Protein AF-A0A382SEH7-F1 (afdb_monomer)

Sequence (103 aa):
MHPVEQKFKKSINEILSFEKRILVAVSGGPDSVVLLHLLNKHKLEASKITIAIAHLNHLSRGTDSYKDSDFVARLGRSLNIQTFIENIDIGSLSDKRKTSFQE

Foldseek 3Di:
DDPVLVVVVVVCCVVCVPPLEEEQEAALDPVSLVVVVSVLVVPVVDPRHAYAYEYEQQCPPPPVSVVSVVSVVVSCVVSVHHYDYYYHPVVVVVVVDVDDDDD

Structure (mmCIF, N/CA/C/O backbone):
data_AF-A0A382SEH7-F1
#
_entry.id   AF-A0A382SEH7-F1
#
loop_
_atom_site.group_PDB
_atom_site.id
_atom_site.type_symbol
_atom_site.label_atom_id
_atom_site.label_alt_id
_atom_site.label_comp_id
_atom_site.label_asym_id
_atom_site.label_entity_id
_atom_site.label_seq_id
_atom_site.pdbx_PDB_ins_code
_atom_site.Cartn_x
_atom_site.Cartn_y
_atom_site.Cartn_z
_atom_site.occupancy
_atom_site.B_iso_or_equiv
_atom_site.auth_seq_id
_atom_site.auth_comp_id
_atom_site.auth_asym_id
_atom_site.auth_atom_id
_atom_site.pdbx_PDB_model_num
ATOM 1 N N . MET A 1 1 ? 2.788 1.278 22.002 1.00 72.38 1 MET A N 1
ATOM 2 C CA . MET A 1 1 ? 2.457 1.627 20.600 1.00 72.38 1 MET A CA 1
ATOM 3 C C . MET A 1 1 ? 3.423 2.712 20.138 1.00 72.38 1 MET A C 1
ATOM 5 O O . MET A 1 1 ? 3.594 3.678 20.877 1.00 72.38 1 MET A O 1
ATOM 9 N N . HIS A 1 2 ? 4.100 2.548 18.997 1.00 88.44 2 HIS A N 1
ATOM 10 C CA . HIS A 1 2 ? 5.127 3.499 18.532 1.00 88.44 2 HIS A CA 1
ATOM 11 C C . HIS A 1 2 ? 4.522 4.906 18.287 1.00 88.44 2 HIS A C 1
ATOM 13 O O . HIS A 1 2 ? 3.365 4.977 17.866 1.00 88.44 2 HIS A O 1
ATOM 19 N N . PRO A 1 3 ? 5.240 6.029 18.511 1.00 91.69 3 PRO A N 1
ATOM 20 C CA . PRO A 1 3 ? 4.677 7.379 18.345 1.00 91.69 3 PRO A CA 1
ATOM 21 C C . PRO A 1 3 ? 4.073 7.647 16.958 1.00 91.69 3 PRO A C 1
ATOM 23 O O . PRO A 1 3 ? 3.040 8.306 16.845 1.00 91.69 3 PRO A O 1
ATOM 26 N N . VAL A 1 4 ? 4.678 7.085 15.906 1.00 90.12 4 VAL A N 1
ATOM 27 C CA . VAL A 1 4 ? 4.158 7.167 14.527 1.00 90.12 4 VAL A CA 1
ATOM 28 C C . VAL A 1 4 ? 2.794 6.487 14.405 1.00 90.12 4 VAL A C 1
ATOM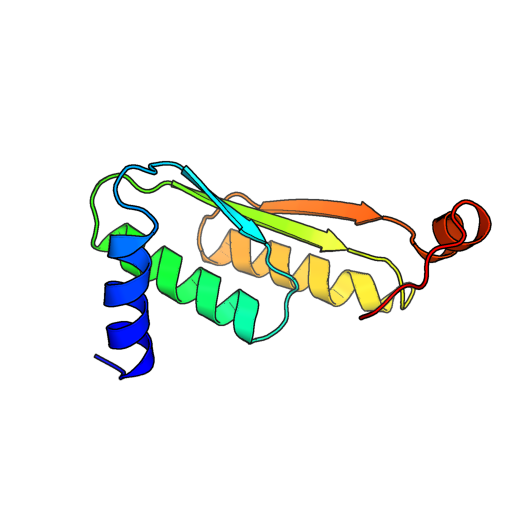 30 O O . VAL A 1 4 ? 1.881 7.061 13.822 1.00 90.12 4 VAL A O 1
ATOM 33 N N . GLU A 1 5 ? 2.614 5.314 15.018 1.00 89.12 5 GLU A N 1
ATOM 34 C CA . GLU A 1 5 ? 1.330 4.603 15.005 1.00 89.12 5 GLU A CA 1
ATOM 35 C C . GLU A 1 5 ? 0.236 5.405 15.722 1.00 89.12 5 GLU A C 1
ATOM 37 O O . GLU A 1 5 ? -0.912 5.403 15.289 1.00 89.12 5 GLU A O 1
ATOM 42 N N . GLN A 1 6 ? 0.576 6.106 16.811 1.00 89.38 6 GLN A N 1
ATOM 43 C CA . GLN A 1 6 ? -0.387 6.920 17.564 1.00 89.38 6 GLN A CA 1
ATOM 44 C C . GLN A 1 6 ? -0.865 8.117 16.744 1.00 89.38 6 GLN A C 1
ATOM 46 O O . GLN A 1 6 ? -2.071 8.339 16.623 1.00 89.38 6 GLN A O 1
ATOM 51 N N . LYS A 1 7 ? 0.075 8.852 16.135 1.00 91.12 7 LYS A N 1
ATOM 52 C CA . LYS A 1 7 ? -0.252 9.970 15.240 1.00 91.12 7 LYS A CA 1
ATOM 53 C C . LYS A 1 7 ? -1.072 9.497 14.043 1.00 91.12 7 LYS A C 1
ATOM 55 O O . LYS A 1 7 ? -2.094 10.102 13.741 1.00 91.12 7 LYS A O 1
ATOM 60 N N . PHE A 1 8 ? -0.676 8.379 13.434 1.00 91.38 8 PHE A N 1
ATOM 61 C CA . PHE A 1 8 ? -1.397 7.776 12.320 1.00 91.38 8 PHE A CA 1
ATOM 62 C C . PHE A 1 8 ? -2.848 7.438 12.684 1.00 91.38 8 PHE A C 1
ATOM 64 O O . PHE A 1 8 ? -3.755 7.875 11.984 1.00 91.38 8 PHE A O 1
ATOM 71 N N . LYS A 1 9 ? -3.087 6.719 13.794 1.00 87.25 9 LYS A N 1
ATOM 72 C CA . LYS A 1 9 ? -4.451 6.340 14.208 1.00 87.25 9 LYS A CA 1
ATOM 73 C C . LYS A 1 9 ? -5.347 7.556 14.435 1.00 87.25 9 LYS A C 1
ATOM 75 O O . LYS A 1 9 ? -6.512 7.525 14.054 1.00 87.25 9 LYS A O 1
ATOM 80 N N . LYS A 1 10 ? -4.812 8.628 15.029 1.00 88.19 10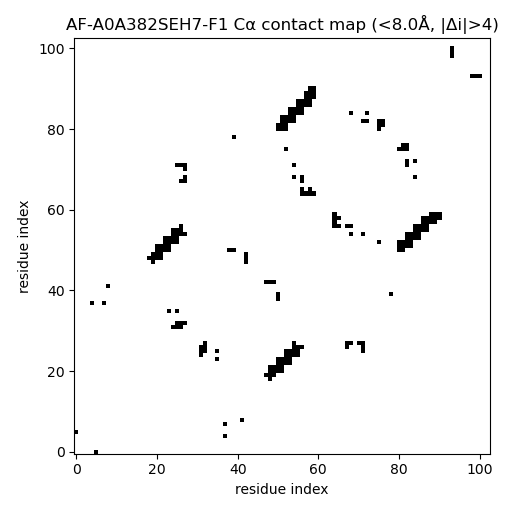 LYS A N 1
ATOM 81 C CA . LYS A 1 10 ? -5.570 9.871 15.214 1.00 88.19 10 LYS A CA 1
ATOM 82 C C . LYS A 1 10 ? -5.980 10.469 13.865 1.00 88.19 10 LYS A C 1
ATOM 84 O O . LYS A 1 10 ? -7.165 10.672 13.634 1.00 88.19 10 LYS A O 1
ATOM 89 N N . SER A 1 11 ? -5.017 10.689 12.971 1.00 89.81 11 SER A N 1
ATOM 90 C CA . SER A 1 11 ? -5.278 11.313 11.670 1.00 89.81 11 SER A CA 1
ATOM 91 C C . SER A 1 11 ? -6.180 10.463 10.779 1.00 89.81 11 SER A C 1
ATOM 93 O O . SER A 1 11 ? -7.067 10.990 10.116 1.00 89.81 11 SER A O 1
ATOM 95 N N . ILE A 1 12 ? -5.990 9.142 10.761 1.00 86.62 12 ILE A N 1
ATOM 96 C CA . ILE A 1 12 ? -6.736 8.279 9.847 1.00 86.62 12 ILE A CA 1
ATOM 97 C C . ILE A 1 12 ? -8.211 8.149 10.243 1.00 86.62 12 ILE A C 1
ATOM 99 O O . ILE A 1 12 ? -9.064 8.099 9.365 1.00 86.62 12 ILE A O 1
ATOM 103 N N . ASN A 1 13 ? -8.526 8.173 11.542 1.00 81.56 13 ASN A N 1
ATOM 104 C CA . ASN A 1 13 ? -9.909 8.159 12.024 1.00 81.56 13 ASN A CA 1
ATOM 105 C C . ASN A 1 13 ? -10.662 9.451 11.670 1.00 81.56 13 ASN A C 1
ATOM 107 O O . ASN A 1 13 ? -11.864 9.408 11.419 1.00 81.56 13 ASN A O 1
ATOM 111 N N . GLU A 1 14 ? -9.963 10.589 11.636 1.00 82.56 14 GLU A N 1
ATOM 112 C CA . GLU A 1 14 ? -10.531 11.867 11.191 1.00 82.56 14 GLU A CA 1
ATOM 113 C C . GLU A 1 14 ? -10.812 11.846 9.675 1.00 82.56 14 GLU A C 1
ATOM 115 O O . GLU A 1 14 ? -11.860 12.314 9.233 1.00 82.56 14 GLU A O 1
ATOM 120 N N . ILE A 1 15 ? -9.915 11.244 8.882 1.00 83.00 15 ILE A N 1
ATOM 121 C CA . ILE A 1 15 ? -10.006 11.210 7.412 1.00 83.00 15 ILE A CA 1
ATOM 122 C C . ILE A 1 15 ? -10.994 10.146 6.904 1.00 83.00 15 ILE A C 1
ATOM 124 O O . ILE A 1 15 ? -11.751 10.404 5.973 1.00 83.00 15 ILE A O 1
ATOM 128 N N . LEU A 1 16 ? -10.998 8.944 7.487 1.00 76.56 16 LEU A N 1
ATOM 129 C CA . LEU A 1 16 ? -11.704 7.767 6.958 1.00 76.56 16 LEU A CA 1
ATOM 130 C C . LEU A 1 16 ? -13.049 7.481 7.630 1.00 76.56 16 LEU A C 1
ATOM 132 O O . LEU A 1 16 ? -13.531 6.350 7.576 1.00 76.56 16 LEU A O 1
ATOM 136 N N . SER A 1 17 ? -13.664 8.481 8.259 1.00 65.56 17 SER A N 1
ATOM 137 C CA . SER A 1 17 ? -14.831 8.330 9.143 1.00 65.56 17 SER A CA 1
ATOM 138 C C . SER A 1 17 ? -16.018 7.523 8.572 1.00 65.56 17 SER A C 1
ATOM 140 O O . SER A 1 17 ? -16.824 7.017 9.354 1.00 65.56 17 SER A O 1
ATOM 142 N N . PHE A 1 18 ? -16.105 7.310 7.250 1.00 64.12 18 PHE A N 1
ATOM 143 C CA . PHE A 1 18 ? -17.159 6.509 6.609 1.00 64.12 18 PHE A CA 1
ATOM 144 C C . PHE A 1 18 ? -16.681 5.540 5.511 1.00 64.12 18 PHE A C 1
ATOM 146 O O . PHE A 1 18 ? -17.495 4.791 4.959 1.00 64.12 18 PHE A O 1
ATOM 153 N N . GLU A 1 19 ? -15.384 5.512 5.195 1.00 65.25 19 GLU A N 1
ATOM 154 C CA . GLU A 1 19 ? -14.874 4.786 4.029 1.00 65.25 19 GLU A CA 1
ATOM 155 C C . GLU A 1 19 ? -14.589 3.314 4.334 1.00 65.25 19 GLU A C 1
ATOM 157 O O . GLU A 1 19 ? -13.789 2.961 5.199 1.00 65.25 19 GLU A O 1
ATOM 162 N N . LYS A 1 20 ? -15.229 2.421 3.573 1.00 80.25 20 LYS A N 1
ATOM 163 C CA . LYS A 1 20 ? -15.067 0.963 3.719 1.00 80.25 20 LYS A CA 1
ATOM 164 C C . LYS A 1 20 ? -14.093 0.361 2.715 1.00 80.25 20 LYS A C 1
ATOM 166 O O . LYS A 1 20 ? -13.765 -0.820 2.829 1.00 80.25 20 LYS A O 1
ATOM 171 N N . ARG A 1 21 ? -13.670 1.119 1.700 1.00 88.12 21 ARG A N 1
ATOM 172 C CA . ARG A 1 21 ? -12.771 0.652 0.638 1.00 88.12 21 ARG A CA 1
ATOM 173 C C . ARG A 1 21 ? -11.734 1.721 0.338 1.00 88.12 21 ARG A C 1
ATOM 175 O O . ARG A 1 21 ? -12.090 2.840 0.004 1.00 88.12 21 ARG A O 1
ATOM 182 N N . ILE A 1 22 ? -10.466 1.355 0.440 1.00 90.44 22 ILE A N 1
ATOM 183 C CA . ILE A 1 22 ? -9.337 2.269 0.293 1.00 90.44 22 ILE A CA 1
ATOM 184 C C . ILE A 1 22 ? -8.417 1.704 -0.779 1.00 90.44 22 ILE A C 1
ATOM 186 O O . ILE A 1 22 ? -7.959 0.564 -0.667 1.00 90.44 22 ILE A O 1
ATOM 190 N N . LEU A 1 23 ? -8.132 2.507 -1.799 1.00 93.44 23 LEU A N 1
ATOM 191 C CA . LEU A 1 23 ? -7.070 2.233 -2.757 1.00 93.44 23 LEU A CA 1
ATOM 192 C C . LEU A 1 23 ? -5.829 3.019 -2.336 1.00 93.44 23 LEU A C 1
ATOM 194 O O . LEU A 1 23 ? -5.872 4.242 -2.239 1.00 93.44 23 LEU A O 1
ATOM 198 N N . VAL A 1 24 ? -4.737 2.316 -2.057 1.00 95.00 24 VAL A N 1
ATOM 199 C CA . VAL A 1 24 ? -3.496 2.912 -1.557 1.00 95.00 24 VAL A CA 1
ATOM 200 C C . VAL A 1 24 ? -2.486 2.971 -2.690 1.00 95.00 24 VAL A C 1
ATOM 202 O O . VAL A 1 24 ? -2.118 1.934 -3.238 1.00 95.00 24 VAL A O 1
ATOM 205 N N . ALA A 1 25 ? -2.021 4.174 -3.021 1.00 96.00 25 ALA A N 1
ATOM 206 C CA . ALA A 1 25 ? -0.913 4.354 -3.947 1.00 96.00 25 ALA A CA 1
ATOM 207 C C . ALA A 1 25 ? 0.401 3.920 -3.275 1.00 96.00 25 ALA A C 1
ATOM 209 O O . ALA A 1 25 ? 0.795 4.488 -2.255 1.00 96.00 25 ALA A O 1
ATOM 210 N N . VAL A 1 26 ? 1.071 2.907 -3.829 1.00 96.38 26 VAL A N 1
ATOM 211 C CA . VAL A 1 26 ? 2.332 2.369 -3.300 1.00 96.38 26 VAL A CA 1
ATOM 212 C C . VAL A 1 26 ? 3.398 2.451 -4.378 1.00 96.38 26 VAL A C 1
ATOM 214 O O . VAL A 1 26 ? 3.338 1.721 -5.361 1.00 96.38 26 VAL A O 1
ATOM 217 N N . SER A 1 27 ? 4.388 3.324 -4.194 1.00 91.56 27 SER A N 1
ATOM 218 C CA . SER A 1 27 ? 5.499 3.493 -5.142 1.00 91.56 27 SER A CA 1
ATOM 219 C C . SER A 1 27 ? 6.583 2.426 -4.988 1.00 91.56 27 SER A C 1
ATOM 221 O O . SER A 1 27 ? 7.377 2.237 -5.895 1.00 91.56 27 SER A O 1
ATOM 223 N N . GLY A 1 28 ? 6.619 1.729 -3.848 1.00 89.56 28 GLY A N 1
ATOM 224 C CA . GLY A 1 28 ? 7.718 0.837 -3.462 1.00 89.56 28 GLY A CA 1
ATOM 225 C C . GLY A 1 28 ? 8.711 1.501 -2.503 1.00 89.56 28 GLY A C 1
ATOM 226 O O . GLY A 1 28 ? 9.448 0.810 -1.803 1.00 89.56 28 GLY A O 1
ATOM 227 N N . GLY A 1 29 ? 8.660 2.832 -2.383 1.00 91.06 29 GLY A N 1
ATOM 228 C CA . GLY A 1 29 ? 9.455 3.590 -1.421 1.00 91.06 29 GLY A CA 1
ATOM 229 C C . GLY A 1 29 ? 8.995 3.399 0.033 1.00 91.06 29 GLY A C 1
ATOM 230 O O . GLY A 1 29 ? 7.825 3.072 0.278 1.00 91.06 29 GLY A O 1
ATOM 231 N N . PRO A 1 30 ? 9.888 3.654 1.007 1.00 93.31 30 PRO A N 1
ATOM 232 C CA . PRO A 1 30 ? 9.673 3.342 2.421 1.00 93.31 30 PRO A CA 1
ATOM 233 C C . PRO A 1 30 ? 8.416 3.996 3.001 1.00 93.31 30 PRO A C 1
ATOM 235 O O . PRO A 1 30 ? 7.668 3.328 3.711 1.00 93.31 30 PRO A O 1
ATOM 238 N N . ASP A 1 31 ? 8.124 5.248 2.651 1.00 93.75 31 ASP A N 1
ATOM 239 C CA . ASP A 1 31 ? 6.953 5.963 3.175 1.00 93.75 31 ASP A CA 1
ATOM 240 C C . ASP A 1 31 ? 5.640 5.293 2.758 1.00 93.75 31 ASP A C 1
ATOM 242 O O . ASP A 1 31 ? 4.758 5.047 3.583 1.00 93.75 31 ASP A O 1
ATOM 246 N N . SER A 1 32 ? 5.533 4.928 1.478 1.00 95.12 32 SER A N 1
ATOM 247 C CA . SER A 1 32 ? 4.344 4.266 0.934 1.00 95.12 32 SER A CA 1
ATOM 248 C C . SER A 1 32 ? 4.157 2.850 1.495 1.00 95.12 32 SER A C 1
ATOM 250 O O . SER A 1 32 ? 3.034 2.420 1.766 1.00 95.12 32 SER A O 1
ATOM 252 N N . VAL A 1 33 ? 5.265 2.148 1.753 1.00 95.69 33 VAL A N 1
ATOM 253 C CA . VAL A 1 33 ? 5.269 0.823 2.382 1.00 95.69 33 VAL A CA 1
ATOM 254 C C . VAL A 1 33 ? 4.832 0.916 3.842 1.00 95.69 33 VAL A C 1
ATOM 256 O O . VAL A 1 33 ? 3.984 0.135 4.275 1.00 95.69 33 VAL A O 1
ATOM 259 N N . VAL A 1 34 ? 5.360 1.885 4.597 1.00 95.00 34 VAL A N 1
ATOM 260 C CA . VAL A 1 34 ? 4.967 2.129 5.991 1.00 95.00 34 VAL A CA 1
ATOM 261 C C . VAL A 1 34 ? 3.487 2.490 6.069 1.00 95.00 34 VAL A C 1
ATOM 263 O O . VAL A 1 34 ? 2.773 1.921 6.895 1.00 95.00 34 VAL A O 1
ATOM 266 N N . LEU A 1 35 ? 2.999 3.364 5.185 1.00 94.50 35 LEU A N 1
ATOM 267 C CA . LEU A 1 35 ? 1.583 3.725 5.114 1.00 94.50 35 LEU A CA 1
ATOM 268 C C . LEU A 1 35 ? 0.692 2.493 4.905 1.00 94.50 35 LEU A C 1
ATOM 270 O O . LEU A 1 35 ? -0.260 2.292 5.663 1.00 94.50 35 LEU A O 1
ATOM 274 N N . LEU A 1 36 ? 1.016 1.645 3.924 1.00 95.25 36 LEU A N 1
ATOM 275 C CA . LEU A 1 36 ? 0.285 0.401 3.675 1.00 95.25 36 LEU A CA 1
ATOM 276 C C . LEU A 1 36 ? 0.290 -0.507 4.912 1.00 95.25 36 LEU A C 1
ATOM 278 O O . LEU A 1 36 ? -0.744 -1.075 5.266 1.00 95.25 36 LEU A O 1
ATOM 282 N N . HIS A 1 37 ? 1.433 -0.630 5.588 1.00 93.75 37 HIS A N 1
ATOM 283 C CA . HIS A 1 37 ? 1.565 -1.471 6.775 1.00 93.75 37 HIS A CA 1
ATOM 284 C C . HIS A 1 37 ? 0.700 -0.966 7.938 1.00 93.75 37 HIS A C 1
ATOM 286 O O . HIS A 1 37 ? 0.002 -1.749 8.585 1.00 93.75 37 HIS A O 1
ATOM 292 N N . LEU A 1 38 ? 0.696 0.349 8.173 1.00 92.50 38 LEU A N 1
ATOM 293 C CA . LEU A 1 38 ? -0.120 0.993 9.203 1.00 92.50 38 LEU A CA 1
ATOM 294 C C . LEU A 1 38 ? -1.619 0.863 8.905 1.00 92.50 38 LEU A C 1
ATOM 296 O O . LEU A 1 38 ? -2.391 0.534 9.808 1.00 92.50 38 LEU A O 1
ATOM 300 N N . LEU A 1 39 ? -2.025 1.048 7.646 1.00 91.12 39 LEU A N 1
ATOM 301 C CA . LEU A 1 39 ? -3.406 0.845 7.204 1.00 91.12 39 LEU A CA 1
ATOM 302 C C . LEU A 1 39 ? -3.842 -0.613 7.361 1.00 91.12 39 LEU A C 1
ATOM 304 O O . LEU A 1 39 ? -4.926 -0.870 7.882 1.00 91.12 39 LEU A O 1
ATOM 308 N N . ASN A 1 40 ? -3.002 -1.572 6.965 1.00 90.69 40 ASN A N 1
ATOM 309 C CA . ASN A 1 40 ?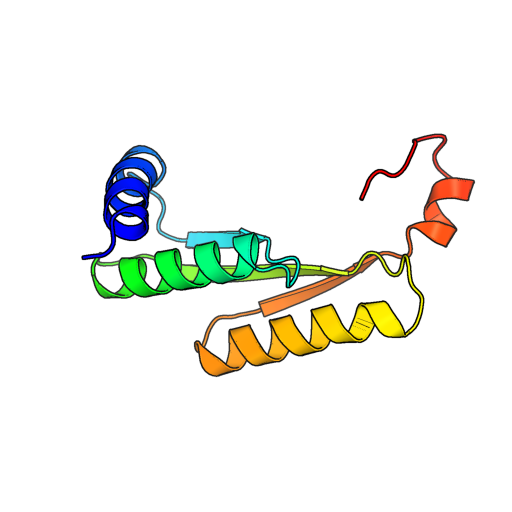 -3.314 -2.992 7.105 1.00 90.69 40 ASN A CA 1
ATOM 310 C C . ASN A 1 40 ? -3.440 -3.403 8.579 1.00 90.69 40 ASN A C 1
ATOM 312 O O . ASN A 1 40 ? -4.368 -4.122 8.938 1.00 90.69 40 ASN A O 1
ATOM 316 N N . LYS A 1 41 ? -2.565 -2.888 9.454 1.00 89.12 41 LYS A N 1
ATOM 317 C CA . LYS A 1 41 ? -2.675 -3.088 10.906 1.00 89.12 41 LYS A CA 1
ATOM 318 C C . LYS A 1 41 ? -3.967 -2.485 11.458 1.00 89.12 41 LYS A C 1
ATOM 320 O O . LYS A 1 41 ? -4.674 -3.142 12.213 1.00 89.12 41 LYS A O 1
ATOM 325 N N . HIS A 1 42 ? -4.307 -1.262 11.056 1.00 84.31 42 HIS A N 1
ATOM 326 C CA . HIS A 1 42 ? -5.524 -0.591 11.508 1.00 84.31 42 HIS A CA 1
ATOM 327 C C . HIS A 1 42 ? -6.802 -1.289 11.019 1.00 84.31 42 HIS A C 1
ATOM 329 O O . HIS A 1 42 ? -7.745 -1.436 11.790 1.00 84.31 42 HIS A O 1
ATOM 335 N N . LYS A 1 43 ? -6.809 -1.810 9.785 1.00 81.62 43 LYS A N 1
ATOM 336 C CA . LYS A 1 43 ? -7.892 -2.648 9.245 1.00 81.62 43 LYS A CA 1
ATOM 337 C C . LYS A 1 43 ? -8.195 -3.862 10.129 1.00 81.62 43 LYS A C 1
ATOM 339 O O . LYS A 1 43 ? -9.351 -4.260 10.220 1.00 81.62 43 LYS A O 1
ATOM 344 N N . LEU A 1 44 ? -7.182 -4.469 10.751 1.00 71.00 44 LEU A N 1
ATOM 345 C CA . LEU A 1 44 ? -7.382 -5.612 11.651 1.00 71.00 44 LEU A CA 1
ATOM 346 C C . LEU A 1 44 ? -8.058 -5.207 12.970 1.00 71.00 44 LEU A C 1
ATOM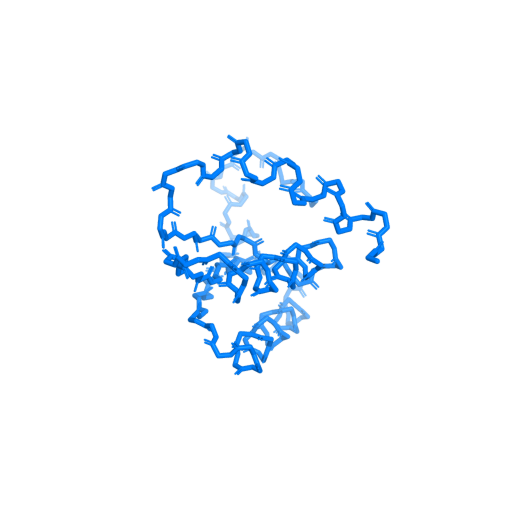 348 O O . LEU A 1 44 ? -8.72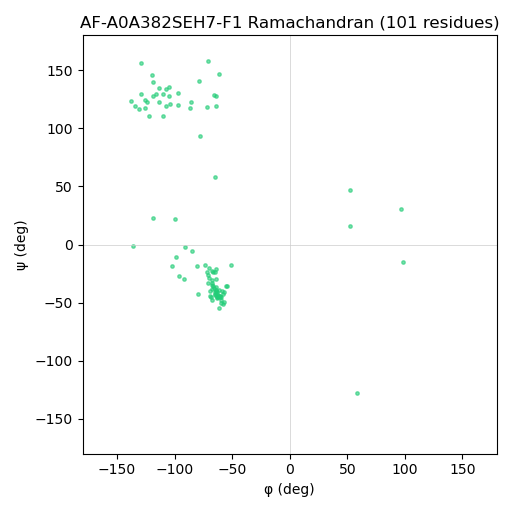3 -6.031 13.589 1.00 71.00 44 LEU A O 1
ATOM 352 N N . GLU A 1 45 ? -7.897 -3.952 13.390 1.00 74.12 45 GLU A N 1
ATOM 353 C CA . GLU A 1 45 ? -8.460 -3.419 14.634 1.00 74.12 45 GLU A CA 1
ATOM 354 C C . GLU A 1 45 ? -9.843 -2.766 14.437 1.00 74.12 45 GLU A C 1
ATOM 356 O O . GLU A 1 45 ? -10.659 -2.766 15.358 1.00 74.12 45 GLU A O 1
ATOM 361 N N . ALA A 1 46 ? -10.117 -2.210 13.252 1.00 67.94 46 ALA A N 1
ATOM 362 C CA . ALA A 1 46 ? -11.352 -1.500 12.924 1.00 67.94 46 ALA A CA 1
ATOM 363 C C . ALA A 1 46 ? -12.246 -2.319 11.975 1.00 67.94 46 ALA A C 1
ATOM 365 O O . ALA A 1 46 ? -11.892 -2.626 10.835 1.00 67.94 46 ALA A O 1
ATOM 366 N N . SER A 1 47 ? -13.454 -2.654 12.428 1.00 61.75 47 SER A N 1
ATOM 367 C CA . SER A 1 47 ? -14.405 -3.468 11.667 1.00 61.75 47 SER A CA 1
ATOM 368 C C . SER A 1 47 ? -14.863 -2.768 10.374 1.00 61.75 47 SER A C 1
ATOM 370 O O . SER A 1 47 ? -15.571 -1.765 10.442 1.00 61.75 47 SER A O 1
ATOM 372 N N . LYS A 1 48 ? -14.585 -3.397 9.214 1.00 73.06 48 LYS A N 1
ATOM 373 C CA . LYS A 1 48 ? -15.124 -3.128 7.848 1.00 73.06 48 LYS A CA 1
ATOM 374 C C . LYS A 1 48 ? -14.296 -2.248 6.887 1.00 73.06 48 LYS A C 1
ATOM 376 O O . LYS A 1 48 ? -14.885 -1.642 5.994 1.00 73.06 48 LYS A O 1
ATOM 381 N N . ILE A 1 49 ? -12.963 -2.248 6.970 1.00 83.69 49 ILE A N 1
ATOM 382 C CA . ILE A 1 49 ? -12.105 -1.641 5.931 1.00 83.69 49 ILE A CA 1
ATOM 383 C C . ILE A 1 49 ? -11.590 -2.708 4.948 1.00 83.69 49 ILE A C 1
ATOM 385 O O . ILE A 1 49 ? -11.051 -3.742 5.336 1.00 83.69 49 ILE A O 1
ATOM 389 N N . THR A 1 50 ? -11.726 -2.450 3.651 1.00 88.31 50 THR A N 1
ATOM 390 C CA . THR A 1 50 ? -11.100 -3.204 2.558 1.00 88.31 50 THR A CA 1
ATOM 391 C C . THR A 1 50 ? -9.992 -2.350 1.963 1.00 88.31 50 THR A C 1
ATOM 393 O O . THR A 1 50 ? -10.203 -1.170 1.707 1.00 88.31 50 THR A O 1
ATOM 396 N N . ILE A 1 51 ? -8.820 -2.936 1.738 1.00 92.50 51 ILE A N 1
ATOM 397 C CA . ILE A 1 51 ? -7.660 -2.240 1.175 1.00 92.50 51 ILE A CA 1
ATOM 398 C C . ILE A 1 51 ? -7.302 -2.921 -0.141 1.00 92.50 51 ILE A C 1
ATOM 400 O O . ILE A 1 51 ? -7.335 -4.151 -0.213 1.00 92.50 51 ILE A O 1
ATOM 404 N N . ALA A 1 52 ? -6.953 -2.123 -1.142 1.00 96.12 52 ALA A N 1
ATOM 405 C CA . ALA A 1 52 ? -6.273 -2.546 -2.356 1.00 96.12 52 ALA A CA 1
ATOM 406 C C . ALA A 1 52 ? -5.054 -1.645 -2.604 1.00 96.12 52 ALA A C 1
ATOM 408 O O . ALA A 1 52 ? -5.006 -0.512 -2.123 1.00 96.12 52 ALA A O 1
ATOM 409 N N . ILE A 1 53 ? -4.075 -2.145 -3.349 1.00 97.94 53 ILE A N 1
ATOM 410 C CA . ILE A 1 53 ? -2.853 -1.423 -3.714 1.00 97.94 53 ILE A CA 1
ATOM 411 C C . ILE A 1 53 ? -2.948 -0.994 -5.175 1.00 97.94 53 ILE A C 1
ATOM 413 O O . ILE A 1 53 ? -3.303 -1.804 -6.027 1.00 97.94 53 ILE A O 1
ATOM 417 N N . ALA A 1 54 ? -2.583 0.250 -5.464 1.00 97.25 54 ALA A N 1
ATOM 418 C CA . ALA A 1 54 ? -2.288 0.731 -6.806 1.00 97.25 54 ALA A CA 1
ATOM 419 C C . ALA A 1 54 ? -0.803 1.090 -6.890 1.00 97.25 54 ALA A C 1
ATOM 421 O O . ALA A 1 54 ? -0.320 1.934 -6.137 1.00 97.25 54 ALA A O 1
ATOM 422 N N . HIS A 1 55 ? -0.086 0.466 -7.814 1.00 95.62 55 HIS A N 1
ATOM 423 C CA . HIS A 1 55 ? 1.272 0.849 -8.173 1.00 95.62 55 HIS A CA 1
ATOM 424 C C . HIS A 1 55 ? 1.285 1.317 -9.619 1.00 95.62 55 HIS A C 1
ATOM 426 O O . HIS A 1 55 ? 0.786 0.625 -10.508 1.00 95.62 55 HIS A O 1
ATOM 432 N N . LEU A 1 56 ? 1.868 2.490 -9.837 1.00 91.19 56 LEU A N 1
ATOM 433 C CA . LEU A 1 56 ? 2.085 3.028 -11.163 1.00 91.19 56 LEU A CA 1
ATOM 434 C C . LEU A 1 56 ? 3.578 3.003 -11.456 1.00 91.19 56 LEU A C 1
ATOM 436 O O . LEU A 1 56 ? 4.346 3.753 -10.857 1.00 91.19 56 LEU A O 1
ATOM 440 N N . ASN A 1 57 ? 3.975 2.132 -12.372 1.00 85.69 57 ASN A N 1
ATOM 441 C CA . ASN A 1 57 ? 5.337 2.075 -12.847 1.00 85.69 57 ASN A CA 1
ATOM 442 C C . ASN A 1 57 ? 5.516 3.057 -14.000 1.00 85.69 57 ASN A C 1
ATOM 444 O O . ASN A 1 57 ? 4.914 2.937 -15.063 1.00 85.69 57 ASN A O 1
ATOM 448 N N . HIS A 1 58 ? 6.377 4.027 -13.768 1.00 81.94 58 HIS A N 1
ATOM 449 C CA . HIS A 1 58 ? 6.636 5.150 -14.647 1.00 81.94 58 HIS A CA 1
ATOM 450 C C . HIS A 1 58 ? 7.669 4.855 -15.753 1.00 81.94 58 HIS A C 1
ATOM 452 O O . HIS A 1 58 ? 7.912 5.705 -16.609 1.00 81.94 58 HIS A O 1
ATOM 458 N N . LEU A 1 59 ? 8.299 3.671 -15.738 1.00 78.19 59 LEU A N 1
ATOM 459 C CA . LEU A 1 59 ? 9.309 3.224 -16.714 1.00 78.19 59 LEU A CA 1
ATOM 460 C C . LEU A 1 59 ? 10.484 4.206 -16.939 1.00 78.19 59 LEU A C 1
ATOM 462 O O . LEU A 1 59 ? 11.254 4.045 -17.885 1.00 78.19 59 LEU A O 1
ATOM 466 N N . SER A 1 60 ? 10.692 5.180 -16.044 1.00 69.25 60 SER A N 1
ATOM 467 C CA . SER A 1 60 ? 11.692 6.254 -16.186 1.00 69.25 60 SER A CA 1
ATOM 468 C C . SER A 1 60 ? 13.139 5.748 -16.208 1.00 69.25 60 SER A C 1
ATOM 470 O O . SER A 1 60 ? 14.031 6.427 -16.709 1.00 69.25 60 SER A O 1
ATOM 472 N N . ARG A 1 61 ? 13.375 4.541 -15.680 1.00 68.69 61 ARG A N 1
ATOM 473 C CA . ARG A 1 61 ? 14.699 3.910 -15.535 1.00 68.69 61 ARG A CA 1
ATOM 474 C C . ARG A 1 61 ? 14.821 2.599 -16.318 1.00 68.69 61 ARG A C 1
ATOM 476 O O . ARG A 1 61 ? 15.624 1.734 -15.970 1.00 68.69 61 ARG A O 1
ATOM 483 N N . GLY A 1 62 ? 13.995 2.415 -17.351 1.00 68.75 62 GLY A N 1
ATOM 484 C CA . GLY A 1 62 ? 14.010 1.207 -18.177 1.00 68.75 62 GLY A CA 1
ATOM 485 C C . GLY A 1 62 ? 13.765 -0.059 -17.351 1.00 68.75 62 GLY A C 1
ATOM 486 O O . GLY A 1 62 ? 12.798 -0.136 -16.594 1.00 68.75 62 GLY A O 1
ATOM 487 N N . THR A 1 63 ? 14.641 -1.059 -17.469 1.00 66.31 63 THR A N 1
ATOM 488 C CA . THR A 1 63 ? 14.464 -2.373 -16.826 1.00 66.31 63 THR A CA 1
ATOM 489 C C . THR A 1 63 ? 14.522 -2.348 -15.297 1.00 66.31 63 THR A C 1
ATOM 491 O O . THR A 1 63 ? 13.956 -3.231 -14.658 1.00 66.31 63 THR A O 1
ATOM 494 N N . ASP A 1 64 ? 15.170 -1.350 -14.689 1.00 70.69 64 ASP A N 1
ATOM 495 C CA . ASP A 1 64 ? 15.262 -1.262 -13.226 1.00 70.69 64 ASP A CA 1
ATOM 496 C C . ASP A 1 64 ? 13.933 -0.876 -12.570 1.00 70.69 64 ASP A C 1
ATOM 498 O O . ASP A 1 64 ? 13.686 -1.249 -11.426 1.00 70.69 64 ASP A O 1
ATOM 502 N N . SER A 1 65 ? 13.039 -0.224 -13.314 1.00 72.88 65 SER A N 1
ATOM 503 C CA . SER A 1 65 ? 11.709 0.163 -12.833 1.00 72.88 65 SER A CA 1
ATOM 504 C C . SER A 1 65 ? 10.802 -1.038 -12.510 1.00 72.88 65 SER A C 1
ATOM 506 O O . SER A 1 65 ? 9.928 -0.966 -11.649 1.00 72.88 65 SER A O 1
ATOM 508 N N . TYR A 1 66 ? 11.066 -2.200 -13.122 1.00 82.06 66 TYR A N 1
ATOM 509 C CA . TYR A 1 66 ? 10.328 -3.430 -12.827 1.00 82.06 66 TYR A CA 1
ATOM 510 C C . TYR A 1 66 ? 10.641 -4.000 -11.441 1.00 82.06 66 TYR A C 1
ATOM 512 O O . TYR A 1 66 ? 9.836 -4.771 -10.917 1.00 82.06 66 TYR A O 1
ATOM 520 N N . LYS A 1 67 ? 11.774 -3.627 -10.825 1.00 86.50 67 LYS A N 1
ATOM 521 C CA . LYS A 1 67 ? 12.121 -4.077 -9.467 1.00 86.50 67 LYS A CA 1
ATOM 522 C C . LYS A 1 67 ? 11.115 -3.562 -8.443 1.00 86.50 67 LYS A C 1
ATOM 524 O O . LYS A 1 67 ? 10.718 -4.324 -7.561 1.00 86.50 67 LYS A O 1
ATOM 529 N N . ASP A 1 68 ? 10.660 -2.320 -8.599 1.00 86.62 68 ASP A N 1
ATOM 530 C CA . ASP A 1 68 ? 9.661 -1.718 -7.715 1.00 86.62 68 ASP A CA 1
ATOM 531 C C . ASP A 1 68 ? 8.295 -2.379 -7.907 1.00 86.62 68 ASP A C 1
ATOM 533 O O . ASP A 1 68 ? 7.656 -2.777 -6.933 1.00 86.62 68 ASP A O 1
ATOM 537 N N . SER A 1 69 ? 7.884 -2.612 -9.156 1.00 90.81 69 SER A N 1
ATOM 538 C CA . SER A 1 69 ? 6.640 -3.332 -9.454 1.00 90.81 69 SER A CA 1
ATOM 539 C C . SER A 1 69 ? 6.629 -4.745 -8.871 1.00 90.81 69 SER A C 1
ATOM 541 O O . SER A 1 69 ? 5.654 -5.160 -8.246 1.00 90.81 69 SER A O 1
ATOM 543 N N . ASP A 1 70 ? 7.724 -5.483 -9.033 1.00 93.75 70 ASP A N 1
ATOM 544 C CA . ASP A 1 70 ? 7.888 -6.839 -8.513 1.00 93.75 70 ASP A CA 1
ATOM 545 C C . ASP A 1 70 ? 7.937 -6.860 -6.973 1.00 93.75 70 ASP A C 1
ATOM 547 O O . ASP A 1 70 ? 7.325 -7.712 -6.321 1.00 93.75 70 ASP A O 1
ATOM 551 N N . PHE A 1 71 ? 8.585 -5.866 -6.357 1.00 94.75 71 PHE A N 1
ATOM 552 C CA . PHE A 1 71 ? 8.528 -5.655 -4.914 1.00 94.75 71 PHE A CA 1
ATOM 553 C C . PHE A 1 71 ? 7.094 -5.405 -4.423 1.00 94.75 71 PHE A C 1
ATOM 555 O O . PHE A 1 71 ? 6.641 -6.097 -3.507 1.00 94.75 71 PHE A O 1
ATOM 562 N N . VAL A 1 72 ? 6.352 -4.484 -5.045 1.00 95.50 72 VAL A N 1
ATOM 563 C CA . VAL A 1 72 ? 4.977 -4.162 -4.634 1.00 95.50 72 VAL A CA 1
ATOM 564 C C . VAL A 1 72 ? 4.021 -5.336 -4.883 1.00 95.50 72 VAL A C 1
ATOM 566 O O . VAL A 1 72 ? 3.153 -5.610 -4.049 1.00 95.50 72 VAL A O 1
ATOM 569 N N . ALA A 1 73 ? 4.213 -6.103 -5.960 1.00 95.94 73 ALA A N 1
ATOM 570 C CA . ALA A 1 73 ? 3.469 -7.337 -6.214 1.00 95.94 73 ALA A CA 1
ATOM 571 C C . ALA A 1 73 ? 3.671 -8.365 -5.089 1.00 95.94 73 ALA A C 1
ATOM 573 O O . ALA A 1 73 ? 2.703 -8.922 -4.559 1.00 95.94 73 ALA A O 1
ATOM 574 N N . ARG A 1 74 ? 4.928 -8.599 -4.687 1.00 97.19 74 ARG A N 1
ATOM 575 C CA . ARG A 1 74 ? 5.257 -9.492 -3.566 1.00 97.19 74 ARG A CA 1
ATOM 576 C C . ARG A 1 74 ? 4.687 -8.996 -2.244 1.00 97.19 74 ARG A C 1
ATOM 578 O O . ARG A 1 74 ? 4.180 -9.810 -1.476 1.00 97.19 74 ARG A O 1
ATOM 585 N N . LEU A 1 75 ? 4.750 -7.690 -1.994 1.00 96.38 75 LEU A N 1
ATOM 586 C CA . LEU A 1 75 ? 4.207 -7.066 -0.790 1.00 96.38 75 LEU A CA 1
ATOM 587 C C . LEU A 1 75 ? 2.686 -7.241 -0.698 1.00 96.38 75 LEU A C 1
ATOM 589 O O . LEU A 1 75 ? 2.166 -7.614 0.350 1.00 96.38 75 LEU A O 1
ATOM 593 N N . GLY A 1 76 ? 1.964 -7.037 -1.801 1.00 96.31 76 GLY A N 1
ATOM 594 C CA . GLY A 1 76 ? 0.528 -7.305 -1.850 1.00 96.31 76 GLY A CA 1
ATOM 595 C C . GLY A 1 76 ? 0.197 -8.767 -1.571 1.00 96.31 76 GLY A C 1
ATOM 596 O O . GLY A 1 76 ? -0.666 -9.064 -0.745 1.00 96.31 76 GLY A O 1
ATOM 597 N N . ARG A 1 77 ? 0.946 -9.694 -2.184 1.00 96.94 77 ARG A N 1
ATOM 598 C CA . ARG A 1 77 ? 0.780 -11.136 -1.954 1.00 96.94 77 ARG A CA 1
ATOM 599 C C . ARG A 1 77 ? 1.044 -11.524 -0.498 1.00 96.94 77 ARG A C 1
ATOM 601 O O . ARG A 1 77 ? 0.265 -12.292 0.057 1.00 96.94 77 ARG A O 1
ATOM 608 N N . SER A 1 78 ? 2.103 -11.005 0.127 1.00 96.00 78 SER A N 1
ATOM 609 C CA . SER A 1 78 ? 2.450 -11.346 1.515 1.00 96.00 78 SER A CA 1
ATOM 610 C C . SER A 1 78 ? 1.430 -10.825 2.528 1.00 96.00 78 SER A C 1
ATOM 612 O O . SER A 1 78 ? 1.208 -11.461 3.555 1.00 96.00 78 SER A O 1
ATOM 614 N N . LEU A 1 79 ? 0.774 -9.703 2.224 1.00 93.94 79 LEU A N 1
ATOM 615 C CA . LEU A 1 79 ? -0.279 -9.119 3.055 1.00 93.94 79 LEU A CA 1
ATOM 616 C C . LEU A 1 79 ? -1.690 -9.614 2.691 1.00 93.94 79 LEU A C 1
ATOM 618 O O . LEU A 1 79 ? -2.653 -9.223 3.351 1.00 93.94 79 LEU A O 1
ATOM 622 N N . ASN A 1 80 ? -1.822 -10.466 1.667 1.00 94.44 80 ASN A N 1
ATOM 623 C CA . ASN A 1 80 ? -3.098 -10.902 1.094 1.00 94.44 80 ASN A CA 1
ATOM 624 C C . ASN A 1 80 ? -4.011 -9.716 0.708 1.00 94.44 80 ASN A C 1
ATOM 626 O O . ASN A 1 80 ? -5.196 -9.662 1.049 1.00 94.44 80 ASN A O 1
ATOM 630 N N . ILE A 1 81 ? -3.425 -8.729 0.027 1.00 95.56 81 ILE A N 1
ATOM 631 C CA . ILE A 1 81 ? -4.083 -7.514 -0.459 1.00 95.56 81 ILE A CA 1
ATOM 632 C C . ILE A 1 81 ? -4.096 -7.546 -1.988 1.00 95.56 81 ILE A C 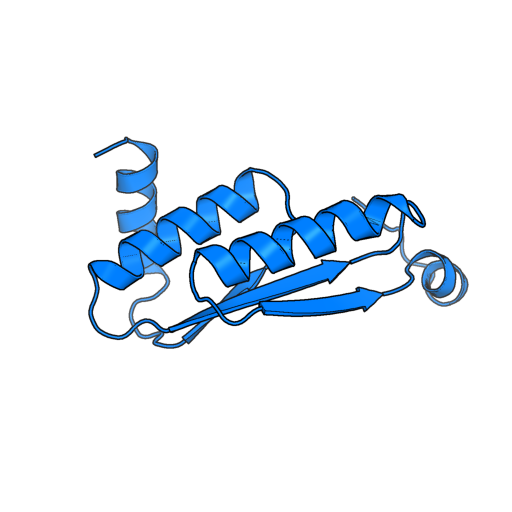1
ATOM 634 O O . ILE A 1 81 ? -3.088 -7.858 -2.619 1.00 95.56 81 ILE A O 1
ATOM 638 N N . GLN A 1 82 ? -5.239 -7.212 -2.591 1.00 96.69 82 GLN A N 1
ATOM 639 C CA . GLN A 1 82 ? -5.346 -7.093 -4.043 1.00 96.69 82 GLN A CA 1
ATOM 640 C C . GLN A 1 82 ? -4.450 -5.954 -4.542 1.00 96.69 82 GLN A C 1
ATOM 642 O O . GLN A 1 82 ? -4.567 -4.827 -4.061 1.00 96.69 82 GLN A O 1
ATOM 647 N N . THR A 1 83 ? -3.597 -6.244 -5.523 1.00 97.75 83 THR A N 1
ATOM 648 C CA . THR A 1 83 ? -2.652 -5.280 -6.097 1.00 97.75 83 THR A CA 1
ATOM 649 C C . THR A 1 83 ? -2.933 -5.078 -7.574 1.00 97.75 83 THR A C 1
ATOM 651 O O . THR A 1 83 ? -2.976 -6.040 -8.340 1.00 97.75 83 THR A O 1
ATOM 654 N N . PHE A 1 84 ? -3.072 -3.818 -7.962 1.00 97.12 84 PHE A N 1
ATOM 655 C CA . PHE A 1 84 ? -3.141 -3.355 -9.338 1.00 97.12 84 PHE A CA 1
ATOM 656 C C . PHE A 1 84 ? -1.802 -2.712 -9.694 1.00 97.12 84 PHE A C 1
ATOM 658 O O . PHE A 1 84 ? -1.309 -1.857 -8.956 1.00 97.12 84 PHE A O 1
ATOM 665 N N . ILE A 1 85 ? -1.206 -3.150 -10.799 1.00 94.75 85 ILE A N 1
ATOM 666 C CA . ILE A 1 85 ? 0.053 -2.622 -11.322 1.00 94.75 85 ILE A CA 1
ATOM 667 C C . ILE A 1 85 ? -0.214 -2.171 -12.746 1.00 94.75 85 ILE A C 1
ATOM 669 O O . ILE A 1 85 ? -0.624 -2.983 -13.570 1.00 94.75 85 ILE A O 1
ATOM 673 N N . GLU A 1 86 ? 0.045 -0.901 -13.018 1.00 91.69 86 GLU A N 1
ATOM 674 C CA . GLU A 1 86 ? -0.017 -0.334 -14.362 1.00 91.69 86 GLU A CA 1
ATOM 675 C C . GLU A 1 86 ? 1.350 0.212 -14.757 1.00 91.69 86 GLU A C 1
ATOM 677 O O . GLU A 1 86 ? 2.084 0.733 -13.915 1.00 91.69 86 GLU A O 1
ATOM 682 N N . ASN A 1 87 ? 1.683 0.105 -16.042 1.00 87.44 87 ASN A N 1
ATOM 683 C CA . ASN A 1 87 ? 2.913 0.658 -16.599 1.00 87.44 87 ASN A CA 1
ATOM 684 C C . ASN A 1 87 ? 2.569 1.842 -17.504 1.00 87.44 87 ASN A C 1
ATOM 686 O O . ASN A 1 87 ? 1.741 1.725 -18.407 1.00 87.44 87 ASN A O 1
ATOM 690 N N . ILE A 1 88 ? 3.237 2.970 -17.294 1.00 83.19 88 ILE A N 1
ATOM 691 C CA . ILE A 1 88 ? 3.141 4.156 -18.138 1.00 83.19 88 ILE A CA 1
ATOM 692 C C . ILE A 1 88 ? 4.550 4.535 -18.569 1.00 83.19 88 ILE A C 1
ATOM 694 O O . ILE A 1 88 ? 5.376 4.896 -17.739 1.00 83.19 88 ILE A O 1
ATOM 698 N N . ASP A 1 89 ? 4.807 4.491 -19.875 1.00 76.25 89 ASP A N 1
ATOM 699 C CA . ASP A 1 89 ? 6.058 4.974 -20.455 1.00 76.25 89 ASP A CA 1
ATOM 700 C C . ASP A 1 89 ? 6.023 6.500 -20.543 1.00 76.25 89 ASP A C 1
ATOM 702 O O . ASP A 1 89 ? 5.515 7.075 -21.511 1.00 76.25 89 ASP A O 1
ATOM 706 N N . IL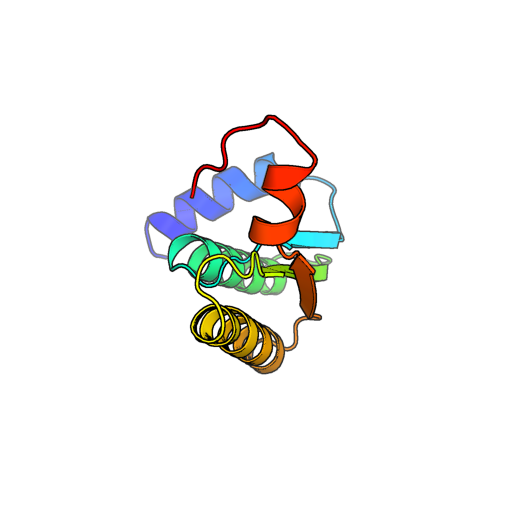E A 1 90 ? 6.544 7.171 -19.515 1.00 70.38 90 ILE A N 1
ATOM 707 C CA . ILE A 1 90 ? 6.577 8.634 -19.513 1.00 70.38 90 ILE A CA 1
ATOM 708 C C . ILE A 1 90 ? 7.572 9.174 -20.546 1.00 70.38 90 ILE A C 1
ATOM 710 O O . ILE A 1 90 ? 7.340 10.258 -21.076 1.00 70.38 90 ILE A O 1
ATOM 714 N N . GLY A 1 91 ? 8.636 8.432 -20.874 1.00 64.69 91 GLY A N 1
ATOM 715 C CA . GLY A 1 91 ? 9.607 8.839 -21.894 1.00 64.69 91 GLY A CA 1
ATOM 716 C C . GLY A 1 91 ? 8.954 8.984 -23.268 1.00 64.69 91 GLY A C 1
ATOM 717 O O . GLY A 1 91 ? 9.190 9.958 -23.976 1.00 64.69 91 GLY A O 1
ATOM 718 N N . SER A 1 92 ? 8.025 8.086 -23.597 1.00 61.00 92 SER A N 1
ATOM 719 C CA . SER A 1 92 ? 7.198 8.187 -24.807 1.00 61.00 92 SER A CA 1
ATOM 720 C C . SER A 1 92 ? 6.105 9.273 -24.738 1.00 61.00 92 SER A C 1
ATOM 722 O O . SER A 1 92 ? 5.554 9.680 -25.767 1.00 61.00 92 SER A O 1
ATOM 724 N N . LEU A 1 93 ? 5.761 9.746 -23.532 1.00 56.88 93 LEU A N 1
ATOM 725 C CA . LEU A 1 93 ? 4.691 10.720 -23.284 1.00 56.88 93 LEU A CA 1
ATOM 726 C C . LEU A 1 93 ? 5.193 12.165 -23.170 1.00 56.88 93 LEU A C 1
ATOM 728 O O . LEU A 1 93 ? 4.429 13.075 -23.507 1.00 56.88 93 LEU A O 1
ATOM 732 N N . SER A 1 94 ? 6.443 12.399 -22.757 1.00 52.75 94 SER A N 1
ATOM 733 C CA . SER A 1 94 ? 7.045 13.742 -22.717 1.00 52.75 94 SER A CA 1
ATOM 734 C C . SER A 1 94 ? 7.188 14.357 -24.111 1.00 52.75 94 SER A C 1
ATOM 736 O O . SER A 1 94 ? 7.019 15.564 -24.262 1.00 52.75 94 SER A O 1
ATOM 738 N N . ASP A 1 95 ? 7.370 13.534 -25.148 1.00 51.47 95 ASP A N 1
ATOM 739 C CA . ASP A 1 95 ? 7.360 13.992 -26.546 1.00 51.47 95 ASP A CA 1
ATOM 740 C C . ASP A 1 95 ? 5.973 14.478 -27.006 1.00 51.47 95 ASP A C 1
ATOM 742 O O . ASP A 1 95 ? 5.858 15.284 -27.930 1.00 51.47 95 ASP A O 1
ATOM 746 N N . LYS A 1 96 ? 4.893 14.026 -26.348 1.00 50.75 96 LYS A N 1
ATOM 747 C CA . LYS A 1 96 ? 3.506 14.379 -26.701 1.00 50.75 96 LYS A CA 1
ATOM 748 C C . LYS A 1 96 ? 2.874 15.430 -25.792 1.00 50.75 96 LYS A C 1
ATOM 750 O O . LYS A 1 96 ? 1.874 16.034 -26.181 1.00 50.75 96 LYS A O 1
ATOM 755 N N . ARG A 1 97 ? 3.409 15.671 -24.593 1.00 51.31 97 ARG A N 1
ATOM 756 C CA . A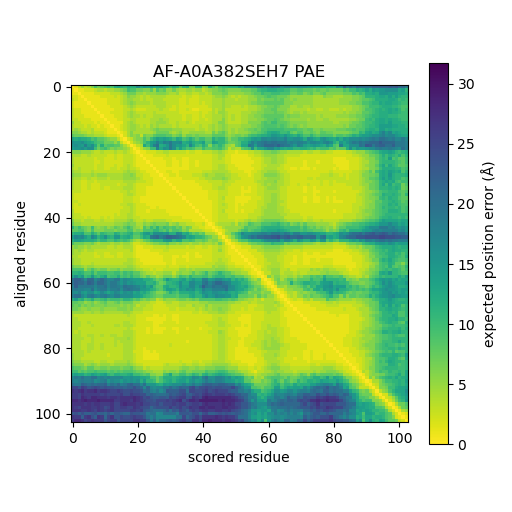RG A 1 97 ? 2.895 16.677 -23.653 1.00 51.31 97 ARG A CA 1
ATOM 757 C C . ARG A 1 97 ? 4.050 17.545 -23.165 1.00 51.31 97 ARG A C 1
ATOM 759 O O . ARG A 1 97 ? 4.937 17.055 -22.483 1.00 51.31 97 ARG A O 1
ATOM 766 N N . LYS A 1 98 ? 4.006 18.847 -23.487 1.00 53.16 98 LYS A N 1
ATOM 767 C CA . LYS A 1 98 ? 4.922 19.900 -22.996 1.00 53.16 98 LYS A CA 1
ATOM 768 C C . LYS A 1 98 ? 4.777 20.121 -21.478 1.00 53.16 98 LYS A C 1
ATOM 770 O O . LYS A 1 98 ? 4.418 21.209 -21.037 1.00 53.16 98 LYS A O 1
ATOM 775 N N . THR A 1 99 ? 4.987 19.090 -20.672 1.00 56.19 99 THR A N 1
ATOM 776 C CA . THR A 1 99 ? 4.885 19.138 -19.212 1.00 56.19 99 THR A CA 1
ATOM 777 C C . THR A 1 99 ? 6.145 18.535 -18.613 1.00 56.19 99 THR A C 1
ATOM 779 O O . THR A 1 99 ? 6.542 17.440 -19.002 1.00 56.19 99 THR A O 1
ATOM 782 N N . SER A 1 100 ? 6.767 19.250 -17.676 1.00 53.75 100 SER A N 1
ATOM 783 C CA . SER A 1 100 ? 7.938 18.766 -16.942 1.00 53.75 100 SER A CA 1
ATOM 784 C C . SER A 1 100 ? 7.550 17.577 -16.065 1.00 53.75 100 SER A C 1
ATOM 786 O O . SER A 1 100 ? 6.593 17.670 -15.299 1.00 53.75 100 SER A O 1
ATOM 788 N N . PHE A 1 101 ? 8.293 16.476 -16.169 1.00 52.28 101 PHE A N 1
ATOM 789 C CA . PHE A 1 101 ? 8.226 15.362 -15.224 1.00 52.28 101 PHE A CA 1
ATOM 790 C C . PHE A 1 101 ? 9.018 15.723 -13.958 1.00 52.28 101 PHE A C 1
ATOM 792 O O . PHE A 1 101 ? 10.065 16.365 -14.055 1.00 52.28 101 PHE A O 1
ATOM 799 N N . GLN A 1 102 ? 8.515 15.344 -12.784 1.00 50.22 102 GLN A N 1
ATOM 800 C CA . GLN A 1 102 ? 9.202 15.511 -11.505 1.00 50.22 102 GLN A CA 1
ATOM 801 C C . GLN A 1 102 ? 9.062 14.194 -10.729 1.00 50.22 102 GLN A C 1
ATOM 803 O O . GLN A 1 102 ? 7.934 13.750 -10.514 1.00 50.22 102 GLN A O 1
ATOM 808 N N . GLU A 1 103 ? 10.199 13.559 -10.410 1.00 49.16 103 GLU A N 1
ATOM 809 C CA . GLU A 1 103 ? 10.276 12.381 -9.522 1.00 49.16 103 GLU A CA 1
ATOM 810 C C . GLU A 1 103 ? 9.954 12.750 -8.067 1.00 49.16 103 GLU A C 1
ATOM 812 O O . GLU A 1 103 ? 10.321 13.874 -7.641 1.00 49.16 103 GLU A O 1
#

Secondary structure (DSSP, 8-state):
--HHHHHHHHHHHHH-TT-SEEEEE--SSHHHHHHHHHHHHHHHHSTT-EEEEEEEE--TTGGGHHHHHHHHHHHHHHHT-EEEEEE--HHHHHTTS------

Mean predicted aligned error: 7.48 Å

Organism: NCBI:txid408172

Solvent-accessible surface area (backbone atoms only — not comparable to full-atom values): 6100 Å² total; per-residue (Å²): 132,57,72,67,58,55,54,47,55,56,54,46,55,70,74,46,74,83,62,43,69,47,78,42,73,37,72,58,47,69,68,35,50,51,50,52,51,53,51,55,55,46,38,76,75,42,94,68,55,45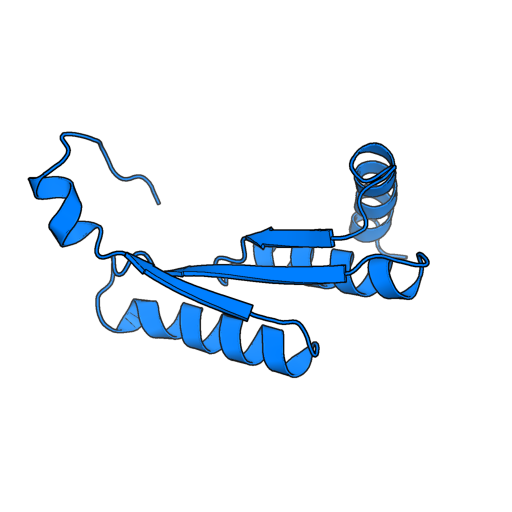,65,34,39,39,29,75,37,49,47,83,60,54,78,65,39,51,55,36,55,53,49,45,52,51,52,22,60,76,68,74,34,57,66,47,78,47,79,44,61,44,75,74,41,49,82,76,38,102,59,89,85,80,135

Nearest PDB structures (foldseek):
  2e89-assembly2_C  TM=8.069E-01  e=8.879E-06  Aquifex aeolicus
  1ni5-assembly1_A-2  TM=8.901E-01  e=1.448E-04  Escherichia coli
  3a2k-assembly2_B  TM=8.512E-01  e=1.448E-04  Geobacillus kaustophilus
  6kpb-assembly1_C-2  TM=5.570E-01  e=5.373E-02  Arabidopsis thaliana
  6kpd-assembly1_C-2  TM=5.105E-01  e=5.027E-02  Arabidopsis thaliana

InterPro domains:
  IPR011063 tRNA(Ile)-lysidine/2-thiocytidine synthase, N-terminal [PF01171] (22-102)
  IPR012094 tRNA(Ile)-lysidine synthase [PTHR43033] (18-102)
  IPR014729 Rossmann-like alpha/beta/alpha sandwich fold [G3DSA:3.40.50.620] (4-103)

Radius of gyration: 15.94 Å; Cα contacts (8 Å, |Δi|>4): 118; chains: 1; bounding box: 32×31×47 Å

pLDDT: mean 82.68, std 14.29, range [49.16, 97.94]